Protein AF-A0A6I3UZ97-F1 (afdb_monomer_lite)

Structure (mmCIF, N/CA/C/O backbone):
data_AF-A0A6I3UZ97-F1
#
_entry.id   AF-A0A6I3UZ97-F1
#
loop_
_atom_site.group_PDB
_atom_site.id
_atom_site.type_symbol
_atom_site.label_atom_id
_atom_site.label_alt_id
_atom_site.label_comp_id
_atom_site.label_asym_id
_atom_site.label_entity_id
_atom_site.label_seq_id
_atom_site.pdbx_PDB_ins_code
_atom_site.Cartn_x
_atom_site.Cartn_y
_atom_site.Cartn_z
_atom_site.occupancy
_atom_site.B_iso_or_equiv
_atom_site.auth_seq_id
_atom_site.auth_comp_id
_atom_site.auth_asym_id
_atom_site.auth_atom_id
_atom_site.pdbx_PDB_model_num
ATOM 1 N N . GLN A 1 1 ? 5.890 -9.524 10.231 1.00 60.00 1 GLN A N 1
ATOM 2 C CA . GLN A 1 1 ? 5.349 -8.550 9.254 1.00 60.00 1 GLN A CA 1
ATOM 3 C C . GLN A 1 1 ? 6.233 -8.589 8.019 1.00 60.00 1 GLN A C 1
ATOM 5 O O . GLN A 1 1 ? 7.412 -8.283 8.140 1.00 60.00 1 GLN A O 1
ATOM 10 N N . THR A 1 2 ? 5.682 -8.974 6.870 1.00 72.81 2 THR A N 1
ATOM 11 C CA . THR A 1 2 ? 6.414 -9.208 5.610 1.00 72.81 2 THR A CA 1
ATOM 12 C C . THR A 1 2 ? 7.169 -7.974 5.102 1.00 72.81 2 THR A C 1
ATOM 14 O O . THR A 1 2 ? 8.249 -8.109 4.551 1.00 72.81 2 THR A O 1
ATOM 17 N N . ILE A 1 3 ? 6.676 -6.760 5.377 1.00 76.06 3 ILE A N 1
ATOM 18 C CA . ILE A 1 3 ? 7.319 -5.496 4.965 1.00 76.06 3 ILE A CA 1
ATOM 19 C C . ILE A 1 3 ? 8.746 -5.352 5.527 1.00 76.06 3 ILE A C 1
ATOM 21 O O . ILE A 1 3 ? 9.636 -4.882 4.823 1.00 76.06 3 ILE A O 1
ATOM 25 N N . LYS A 1 4 ? 8.993 -5.812 6.765 1.00 78.31 4 LYS A N 1
ATOM 26 C CA . LYS A 1 4 ? 10.323 -5.742 7.398 1.00 78.31 4 LYS A CA 1
ATOM 27 C C . LYS A 1 4 ? 11.367 -6.644 6.722 1.00 78.31 4 LYS A C 1
ATOM 29 O O . LYS A 1 4 ? 12.545 -6.496 7.016 1.00 78.31 4 LYS A O 1
ATOM 34 N N . LEU A 1 5 ? 10.950 -7.565 5.844 1.00 79.19 5 LEU A N 1
ATOM 35 C CA . LEU A 1 5 ? 11.868 -8.432 5.095 1.00 79.19 5 LEU A CA 1
ATOM 36 C C . LEU A 1 5 ? 12.611 -7.676 3.990 1.00 79.19 5 LEU A C 1
ATOM 38 O O . LEU A 1 5 ? 13.729 -8.044 3.659 1.00 79.19 5 LEU A O 1
ATOM 42 N N . ILE A 1 6 ? 11.988 -6.638 3.427 1.00 80.88 6 ILE A N 1
ATOM 43 C CA . ILE A 1 6 ? 12.520 -5.909 2.265 1.00 80.88 6 ILE A CA 1
ATOM 44 C C . ILE A 1 6 ? 12.830 -4.443 2.568 1.00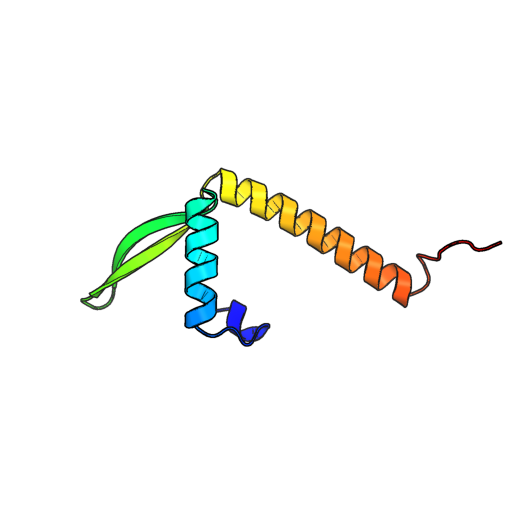 80.88 6 ILE A C 1
ATOM 46 O O . ILE A 1 6 ? 13.607 -3.819 1.856 1.00 80.88 6 ILE A O 1
ATOM 50 N N . ALA A 1 7 ? 12.239 -3.884 3.625 1.00 78.31 7 ALA A N 1
ATOM 51 C CA . ALA A 1 7 ? 12.432 -2.494 4.000 1.00 78.31 7 ALA A CA 1
ATOM 52 C C . ALA A 1 7 ? 12.701 -2.377 5.503 1.00 78.31 7 ALA A C 1
ATOM 54 O O . ALA A 1 7 ? 11.921 -2.857 6.331 1.00 78.31 7 ALA A O 1
ATOM 55 N N . ASN A 1 8 ? 13.783 -1.684 5.870 1.00 84.31 8 ASN A N 1
ATOM 56 C CA . ASN A 1 8 ? 14.112 -1.379 7.263 1.00 84.31 8 ASN A CA 1
ATOM 57 C C . ASN A 1 8 ? 13.223 -0.239 7.801 1.00 84.31 8 ASN A C 1
ATOM 59 O O . ASN A 1 8 ? 13.673 0.880 8.048 1.00 84.31 8 ASN A O 1
ATOM 63 N N . ILE A 1 9 ? 11.923 -0.513 7.922 1.00 86.25 9 ILE A N 1
ATOM 64 C CA . ILE A 1 9 ? 10.91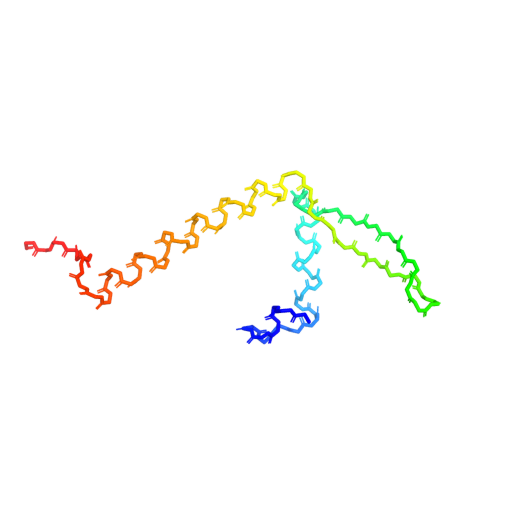0 0.452 8.355 1.00 86.25 9 ILE A CA 1
ATOM 65 C C . ILE A 1 9 ? 10.713 0.348 9.870 1.00 86.25 9 ILE A C 1
ATOM 67 O O . ILE A 1 9 ? 10.330 -0.698 10.405 1.00 86.25 9 ILE A O 1
ATOM 71 N N . LYS A 1 10 ? 10.931 1.472 10.561 1.00 88.31 10 LYS A N 1
ATOM 72 C CA . LYS A 1 10 ? 10.619 1.635 11.987 1.00 88.31 10 LYS A CA 1
ATOM 73 C C . LYS A 1 10 ? 9.114 1.791 12.194 1.00 88.31 10 LYS A C 1
ATOM 75 O O . LYS A 1 10 ? 8.401 2.305 11.335 1.00 88.31 10 LYS A O 1
ATOM 80 N N . GLU A 1 11 ? 8.627 1.421 13.375 1.00 86.00 11 GLU A N 1
ATOM 81 C CA . GLU A 1 11 ? 7.210 1.589 13.729 1.00 86.00 11 GLU A CA 1
ATOM 82 C C . GLU A 1 11 ? 6.763 3.053 13.672 1.00 86.00 11 GLU A C 1
ATOM 84 O O . GLU A 1 11 ? 5.683 3.348 13.163 1.00 86.00 11 GLU A O 1
ATOM 89 N N . SER A 1 12 ? 7.636 3.976 14.088 1.00 89.31 12 SER A N 1
ATOM 90 C CA . SER A 1 12 ? 7.417 5.423 13.980 1.00 89.31 12 SER A CA 1
ATOM 91 C C . SER A 1 12 ? 7.179 5.903 12.544 1.00 89.31 12 SER A C 1
ATOM 93 O O . SER A 1 12 ? 6.548 6.937 12.355 1.00 89.31 12 SER A O 1
ATOM 95 N N . THR A 1 13 ? 7.635 5.154 11.538 1.00 90.69 13 THR A N 1
ATOM 96 C CA . THR A 1 13 ? 7.394 5.425 10.113 1.00 90.69 13 THR A CA 1
ATOM 97 C C . THR A 1 13 ? 6.166 4.673 9.594 1.00 90.69 13 THR A C 1
ATOM 99 O O . THR A 1 13 ? 5.399 5.215 8.802 1.00 90.69 13 THR A O 1
ATOM 102 N N . LEU A 1 14 ? 5.933 3.445 10.067 1.00 90.38 14 LEU A N 1
ATOM 103 C CA . LEU A 1 14 ? 4.798 2.625 9.640 1.00 90.38 14 LEU A CA 1
ATOM 104 C C . LEU A 1 14 ? 3.447 3.231 10.047 1.00 90.38 14 LEU A C 1
ATOM 106 O O . LEU A 1 14 ? 2.516 3.251 9.243 1.00 90.38 14 LEU A O 1
ATOM 110 N N . TYR A 1 15 ? 3.321 3.736 11.277 1.00 90.88 15 TYR A N 1
ATOM 111 C CA . TYR A 1 15 ? 2.043 4.264 11.765 1.00 90.88 15 TYR A CA 1
ATOM 112 C C . TYR A 1 15 ? 1.540 5.489 10.980 1.00 90.88 15 TYR A C 1
ATOM 114 O O . TYR A 1 15 ? 0.360 5.496 10.620 1.00 90.88 15 TYR A O 1
ATOM 122 N N . PRO A 1 16 ? 2.376 6.495 10.652 1.00 94.50 16 PRO A N 1
ATOM 123 C CA . PRO A 1 16 ? 1.976 7.575 9.751 1.00 94.50 16 PRO A CA 1
ATOM 124 C C . PRO A 1 16 ? 1.508 7.090 8.373 1.00 94.50 16 PRO A C 1
ATOM 126 O O . PRO A 1 16 ? 0.519 7.608 7.858 1.00 94.50 16 PRO A O 1
ATOM 129 N N . ILE A 1 17 ? 2.160 6.072 7.797 1.00 94.75 17 ILE A N 1
ATOM 130 C CA . ILE A 1 17 ? 1.754 5.489 6.507 1.00 94.75 17 ILE A CA 1
ATOM 131 C C . ILE A 1 17 ? 0.362 4.860 6.623 1.00 94.75 17 ILE A C 1
ATOM 133 O O . ILE A 1 17 ? -0.518 5.171 5.824 1.00 94.75 17 ILE A O 1
ATOM 137 N N . LEU A 1 18 ? 0.132 4.031 7.646 1.00 95.19 18 LEU A N 1
ATOM 138 C CA . LEU A 1 18 ? -1.173 3.406 7.885 1.00 95.19 18 LEU A CA 1
ATOM 139 C C . LEU A 1 18 ? -2.276 4.450 8.100 1.00 95.19 18 LEU A C 1
ATOM 141 O O . LEU A 1 18 ? -3.349 4.323 7.516 1.00 95.19 18 LEU A O 1
ATOM 145 N N . LYS A 1 19 ? -1.998 5.514 8.867 1.00 95.62 19 LYS A N 1
ATOM 146 C CA . LYS A 1 19 ? -2.937 6.631 9.049 1.00 95.62 19 LYS A CA 1
ATOM 147 C C . LYS A 1 19 ? -3.251 7.348 7.739 1.00 95.62 19 LYS A C 1
ATOM 149 O O . LYS A 1 19 ? -4.404 7.693 7.512 1.00 95.62 19 LYS A O 1
ATOM 154 N N . LYS A 1 20 ? -2.254 7.570 6.878 1.00 97.12 20 LYS A N 1
ATOM 155 C CA . LYS A 1 20 ? -2.470 8.192 5.565 1.00 97.12 20 LYS A CA 1
ATOM 156 C C . LYS A 1 20 ? -3.352 7.310 4.680 1.00 97.12 20 LYS A C 1
ATOM 158 O O . LYS A 1 20 ? -4.281 7.819 4.070 1.00 97.12 20 LYS A O 1
ATOM 163 N N . LEU A 1 21 ? -3.106 6.000 4.655 1.00 97.75 21 LEU A N 1
ATOM 164 C CA . LEU A 1 21 ? -3.916 5.046 3.890 1.00 97.75 21 LEU A CA 1
ATOM 165 C C . LEU A 1 21 ? -5.362 4.946 4.412 1.00 97.75 21 LEU A C 1
ATOM 167 O O . LEU A 1 21 ? -6.289 4.852 3.609 1.00 97.75 21 LEU A O 1
ATOM 171 N N . GLU A 1 22 ? -5.563 5.007 5.732 1.00 97.75 22 GLU A N 1
ATOM 172 C CA . GLU A 1 22 ? -6.891 5.110 6.361 1.00 97.75 22 GLU A CA 1
ATOM 173 C C . GLU A 1 22 ? -7.582 6.428 5.965 1.00 97.75 22 GLU A C 1
ATOM 175 O O . GLU A 1 22 ? -8.709 6.409 5.479 1.00 97.75 22 GLU A O 1
ATOM 180 N N . ALA A 1 23 ? -6.885 7.567 6.063 1.00 97.81 23 ALA A N 1
ATOM 181 C CA . ALA A 1 23 ? -7.417 8.882 5.690 1.00 97.81 23 ALA A CA 1
ATOM 182 C C . ALA A 1 23 ? -7.756 9.002 4.192 1.00 97.81 23 ALA A C 1
ATOM 184 O O . ALA A 1 23 ? -8.712 9.682 3.827 1.00 97.81 23 ALA A O 1
ATOM 185 N N . SER A 1 24 ? -7.008 8.323 3.319 1.00 97.69 24 SER A N 1
ATOM 186 C CA . SER A 1 24 ? -7.308 8.228 1.883 1.00 97.69 24 SER A CA 1
ATOM 187 C C . SER A 1 24 ? -8.448 7.251 1.560 1.00 97.69 24 SER A C 1
ATOM 189 O O . SER A 1 24 ? -8.857 7.151 0.404 1.00 97.69 24 SER A O 1
ATOM 191 N N . GLY A 1 25 ? -8.982 6.537 2.556 1.00 98.12 25 GLY A N 1
ATOM 192 C CA . GLY A 1 25 ? -10.087 5.593 2.396 1.00 98.12 25 GLY A CA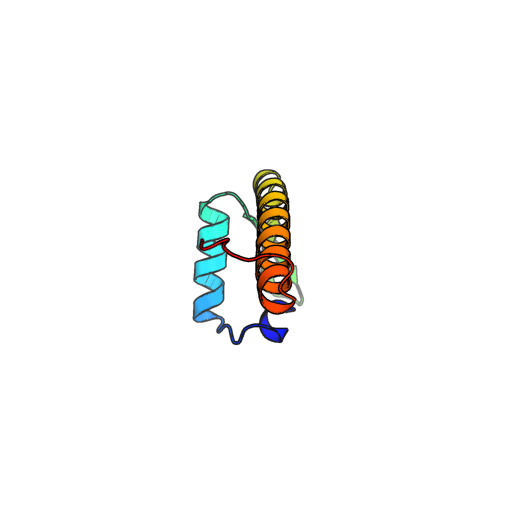 1
ATOM 193 C C . GLY A 1 25 ? -9.685 4.241 1.806 1.00 98.12 25 GLY A C 1
ATOM 194 O O . GLY A 1 25 ? -10.564 3.470 1.422 1.00 98.12 25 GLY A O 1
ATOM 195 N N . PHE A 1 26 ? -8.388 3.932 1.728 1.00 98.44 26 PHE A N 1
ATOM 196 C CA . PHE A 1 26 ? -7.886 2.640 1.244 1.00 98.44 26 PHE A CA 1
ATOM 197 C C . PHE A 1 26 ? -7.890 1.569 2.335 1.00 98.44 26 PHE A C 1
ATOM 199 O O . PHE A 1 26 ? -8.009 0.378 2.046 1.00 98.44 26 PHE A O 1
ATOM 206 N N . LEU A 1 27 ? -7.787 1.989 3.595 1.00 98.50 27 LEU A N 1
ATOM 207 C CA . LEU A 1 27 ? -7.920 1.114 4.751 1.00 98.50 27 LEU A CA 1
ATOM 208 C C . LEU A 1 27 ? -9.116 1.528 5.602 1.00 98.50 27 LEU A C 1
ATOM 210 O O . LEU A 1 27 ? -9.426 2.708 5.732 1.00 98.50 27 LEU A O 1
ATOM 214 N N . THR A 1 28 ? -9.740 0.538 6.226 1.00 98.00 28 THR A N 1
ATOM 215 C CA . THR A 1 28 ? -10.638 0.719 7.365 1.00 98.00 28 THR A CA 1
ATOM 216 C C . THR A 1 28 ? -10.056 0.014 8.578 1.00 98.00 28 THR A C 1
ATOM 218 O O . THR A 1 28 ? -9.089 -0.750 8.468 1.00 98.00 28 THR A O 1
ATOM 221 N N . THR A 1 29 ? -10.611 0.297 9.752 1.00 97.50 29 THR A N 1
ATOM 222 C CA . THR A 1 29 ? -10.090 -0.224 11.005 1.00 97.50 29 THR A CA 1
ATOM 223 C C . THR A 1 29 ? -11.171 -0.797 11.896 1.00 97.50 29 THR A C 1
ATOM 225 O O . THR A 1 29 ? -12.315 -0.351 11.904 1.00 97.50 29 THR A O 1
ATOM 228 N N . TYR A 1 30 ? -10.800 -1.829 12.645 1.00 96.00 30 TYR A N 1
ATOM 229 C CA . TYR A 1 30 ? -11.674 -2.482 13.608 1.00 96.00 30 TYR A CA 1
ATOM 230 C C . TYR A 1 30 ? -10.868 -2.934 14.821 1.00 96.00 30 TYR A C 1
ATOM 232 O O . TYR A 1 30 ? -9.674 -3.227 14.729 1.00 96.00 30 TYR A O 1
ATOM 240 N N . SER A 1 31 ? -11.523 -2.984 15.974 1.00 96.75 31 SER A N 1
ATOM 241 C CA . SER A 1 31 ? -10.904 -3.419 17.222 1.00 96.75 31 SER A CA 1
ATOM 242 C C . SER A 1 31 ? -11.291 -4.863 17.510 1.00 96.75 31 SER A C 1
ATOM 244 O O . SER A 1 31 ? -12.461 -5.225 17.423 1.00 96.75 31 SER A O 1
ATOM 246 N N . ARG A 1 32 ? -10.313 -5.696 17.864 1.00 96.62 32 ARG A N 1
ATOM 247 C CA . ARG A 1 32 ? -10.537 -7.093 18.249 1.00 96.62 32 ARG A CA 1
ATOM 248 C C . ARG A 1 32 ? -9.638 -7.454 19.420 1.00 96.62 32 ARG A C 1
ATOM 250 O O . ARG A 1 32 ? -8.473 -7.054 19.451 1.00 96.62 32 ARG A O 1
ATOM 257 N N . GLU A 1 33 ? -10.170 -8.213 20.369 1.00 96.88 33 GLU A N 1
ATOM 258 C CA . GLU A 1 33 ? -9.361 -8.764 21.447 1.00 96.88 33 GLU A CA 1
ATOM 259 C C . GLU A 1 33 ? -8.390 -9.814 20.897 1.00 96.88 33 GLU A C 1
ATOM 261 O O . GLU A 1 33 ? -8.759 -10.699 20.122 1.00 96.88 33 GLU A O 1
ATOM 266 N N . PHE A 1 34 ? -7.130 -9.707 21.297 1.00 95.12 34 PHE A N 1
ATOM 267 C CA . PHE A 1 34 ? -6.112 -10.697 21.003 1.00 95.12 34 PHE A CA 1
ATOM 268 C C . PHE A 1 34 ? -5.159 -10.801 22.191 1.00 95.12 34 PHE A C 1
ATOM 270 O O . PHE A 1 34 ? -4.466 -9.836 22.525 1.00 95.12 34 PHE A O 1
ATOM 277 N N . GLN A 1 35 ? -5.113 -11.989 22.801 1.00 95.62 35 GLN A N 1
ATOM 278 C CA . GLN A 1 35 ? -4.308 -12.278 23.994 1.00 95.62 35 GLN A CA 1
ATOM 279 C C . GLN A 1 35 ? -4.599 -11.305 25.154 1.00 95.62 35 GLN A C 1
ATOM 281 O O . GLN A 1 35 ? -3.684 -10.678 25.689 1.00 95.62 35 GLN A O 1
ATOM 286 N N . GLY A 1 36 ? -5.879 -11.131 25.505 1.00 94.88 36 GLY A N 1
ATOM 287 C CA . GLY A 1 36 ? -6.293 -10.306 26.647 1.00 94.88 36 GLY A CA 1
ATOM 288 C C . GLY A 1 36 ? -6.136 -8.798 26.442 1.00 94.88 36 GLY A C 1
ATOM 289 O O . GLY A 1 36 ? -6.210 -8.030 27.399 1.00 94.88 36 GLY A O 1
ATOM 290 N N . ARG A 1 37 ? -5.848 -8.346 25.214 1.00 96.06 37 ARG A N 1
ATOM 291 C CA . ARG A 1 37 ? -5.688 -6.925 24.881 1.00 96.06 37 ARG A CA 1
ATOM 292 C C . ARG A 1 37 ? -6.470 -6.578 23.627 1.00 96.06 37 ARG A C 1
ATOM 294 O O . ARG A 1 37 ? -6.374 -7.275 22.617 1.00 96.06 37 ARG A O 1
ATOM 301 N N . MET A 1 38 ? -7.190 -5.461 23.667 1.00 95.81 38 MET A N 1
ATOM 302 C CA . MET A 1 38 ? -7.813 -4.896 22.473 1.00 95.81 38 MET A CA 1
ATOM 303 C C . MET A 1 38 ? -6.735 -4.391 21.516 1.00 95.81 38 MET A C 1
ATOM 305 O O . MET A 1 38 ? -5.886 -3.579 21.887 1.00 95.81 38 MET A O 1
ATOM 309 N N . ARG A 1 39 ? -6.766 -4.874 20.274 1.00 95.69 39 ARG A N 1
ATOM 310 C CA . ARG A 1 39 ? -5.864 -4.446 19.203 1.00 95.69 39 ARG A CA 1
ATOM 311 C C . ARG A 1 39 ? -6.662 -3.817 18.068 1.00 95.69 39 ARG A C 1
ATOM 313 O O . ARG A 1 39 ? -7.710 -4.335 17.688 1.00 95.69 39 ARG A O 1
ATOM 320 N N . LYS A 1 40 ? -6.134 -2.723 17.514 1.00 93.75 40 LYS A N 1
ATOM 321 C CA . LYS A 1 40 ? -6.633 -2.097 16.283 1.00 93.75 40 LYS A CA 1
ATOM 322 C C . LYS A 1 40 ? -6.055 -2.849 15.082 1.00 93.75 40 LYS A C 1
ATOM 324 O O . LYS A 1 40 ? -4.836 -2.918 14.928 1.00 93.75 40 LYS A O 1
ATOM 329 N N . TYR A 1 41 ? -6.921 -3.403 14.248 1.00 95.50 41 TYR A N 1
ATOM 330 C CA . TYR A 1 41 ? -6.580 -4.056 12.988 1.00 95.50 41 TYR A CA 1
ATOM 331 C C . TYR A 1 41 ? -6.965 -3.159 11.816 1.00 95.50 41 TYR A C 1
ATOM 333 O O . TYR A 1 41 ? -7.894 -2.359 11.920 1.00 95.50 41 TYR A O 1
ATOM 341 N N . TYR A 1 42 ? -6.237 -3.308 10.713 1.00 96.12 42 TYR A N 1
ATOM 342 C CA . TYR A 1 42 ? -6.511 -2.635 9.448 1.00 96.12 42 TYR A CA 1
ATOM 343 C C . TYR A 1 42 ? -6.975 -3.675 8.431 1.00 96.12 42 TYR A C 1
ATOM 345 O O . TYR A 1 42 ? -6.412 -4.771 8.370 1.00 96.12 42 TYR A O 1
ATOM 353 N N . SER A 1 43 ? -7.958 -3.323 7.615 1.00 97.19 43 SER A N 1
ATOM 354 C CA . SER A 1 43 ? -8.391 -4.108 6.459 1.00 97.19 43 SER A CA 1
ATOM 355 C C . SER A 1 43 ? -8.533 -3.211 5.237 1.00 97.19 43 SER A C 1
ATOM 357 O O . SER A 1 43 ? -8.789 -2.014 5.362 1.00 97.19 43 SER A O 1
ATOM 359 N N . LEU A 1 44 ? -8.351 -3.787 4.048 1.00 98.25 44 LEU A N 1
ATOM 360 C CA . LEU A 1 44 ? -8.616 -3.076 2.802 1.00 98.25 44 LEU A CA 1
ATOM 361 C C . LEU A 1 44 ? -10.110 -2.771 2.682 1.00 98.25 44 LEU A C 1
ATOM 363 O O . LEU A 1 44 ? -10.957 -3.603 3.010 1.00 98.25 44 LEU A O 1
ATOM 367 N N . THR A 1 45 ? -10.415 -1.579 2.189 1.00 98.56 45 THR A N 1
ATOM 368 C CA . THR A 1 45 ? -11.740 -1.247 1.656 1.00 98.56 45 THR A CA 1
ATOM 369 C C . THR A 1 45 ? -11.828 -1.689 0.193 1.00 98.56 45 THR A C 1
ATOM 371 O O . THR A 1 45 ? -10.810 -2.023 -0.411 1.00 98.56 45 THR A O 1
ATOM 374 N N . ASN A 1 46 ? -13.013 -1.616 -0.421 1.00 98.50 46 ASN A N 1
ATOM 375 C CA . ASN A 1 46 ? -13.152 -1.856 -1.866 1.00 98.50 46 ASN A CA 1
ATOM 376 C C . ASN A 1 46 ? -12.247 -0.918 -2.687 1.00 98.50 46 ASN A C 1
ATOM 378 O O . ASN A 1 46 ? -11.500 -1.379 -3.543 1.00 98.50 46 ASN A O 1
ATOM 382 N N . ARG A 1 47 ? -12.203 0.373 -2.326 1.00 98.38 47 ARG A N 1
ATOM 383 C CA . ARG A 1 47 ? -11.281 1.352 -2.933 1.00 98.38 47 ARG A CA 1
ATOM 384 C C . ARG A 1 47 ? -9.814 0.987 -2.707 1.00 98.38 47 ARG A C 1
ATOM 386 O O . ARG A 1 47 ? -8.976 1.221 -3.567 1.00 98.38 47 ARG A O 1
ATOM 393 N N . GLY A 1 48 ? -9.489 0.424 -1.544 1.00 98.62 48 GLY A N 1
ATOM 394 C CA . GLY A 1 48 ? -8.152 -0.090 -1.256 1.00 98.62 48 GLY A CA 1
ATOM 395 C C . GLY A 1 48 ? -7.769 -1.275 -2.136 1.00 98.62 48 GLY A C 1
ATOM 396 O O . GLY A 1 48 ? -6.618 -1.368 -2.553 1.00 98.62 48 GLY A O 1
ATOM 397 N N . VAL A 1 49 ? -8.718 -2.166 -2.435 1.00 98.50 49 VAL A N 1
ATOM 398 C CA . VAL A 1 49 ? -8.508 -3.289 -3.360 1.00 98.50 49 VAL A CA 1
ATOM 399 C C . VAL A 1 49 ? -8.273 -2.778 -4.780 1.00 98.50 49 VAL A C 1
ATOM 401 O O . VAL A 1 49 ? -7.302 -3.196 -5.403 1.00 98.50 49 VAL A O 1
ATOM 404 N N . GLU A 1 50 ? -9.093 -1.845 -5.263 1.00 98.44 50 GLU A N 1
ATOM 405 C CA . GLU A 1 50 ? -8.914 -1.206 -6.577 1.00 98.44 50 GLU A CA 1
ATOM 406 C C . GLU A 1 50 ? -7.539 -0.533 -6.685 1.00 98.44 50 GLU A C 1
ATOM 408 O O . GLU A 1 50 ? -6.773 -0.822 -7.602 1.00 98.44 50 GLU A O 1
ATOM 413 N N . GLN A 1 51 ? -7.168 0.274 -5.686 1.00 98.12 51 GLN A N 1
ATOM 414 C CA . GLN A 1 51 ? -5.858 0.922 -5.644 1.00 98.12 51 GLN A CA 1
ATOM 415 C C . GLN A 1 51 ? -4.709 -0.093 -5.620 1.00 98.12 51 GLN A C 1
ATOM 417 O O . GLN A 1 51 ? -3.673 0.129 -6.242 1.00 98.12 51 GLN A O 1
ATOM 422 N N . LEU A 1 52 ? -4.866 -1.209 -4.901 1.00 98.06 52 LEU A N 1
ATOM 423 C CA . LEU A 1 52 ? -3.864 -2.270 -4.866 1.00 98.06 52 LEU A CA 1
ATOM 424 C C . LEU A 1 52 ? -3.678 -2.924 -6.240 1.00 98.06 52 LEU A C 1
ATOM 426 O O . LEU A 1 52 ? -2.552 -3.287 -6.571 1.00 98.06 52 LEU A O 1
ATOM 430 N N . VAL A 1 53 ? -4.747 -3.092 -7.021 1.00 98.38 53 VAL A N 1
ATOM 431 C CA . VAL A 1 53 ? -4.650 -3.608 -8.395 1.00 98.38 53 VAL A CA 1
ATOM 432 C C . VAL A 1 53 ? -3.844 -2.639 -9.257 1.00 98.38 53 VAL A C 1
ATOM 434 O O . VAL A 1 53 ? -2.835 -3.054 -9.820 1.00 98.38 53 VAL A O 1
ATOM 437 N N . SE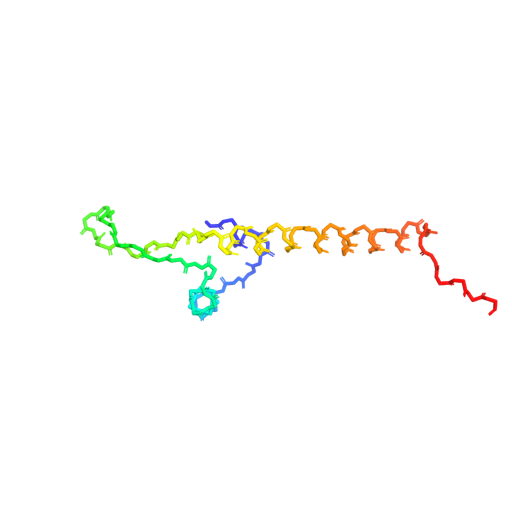R A 1 54 ? -4.183 -1.348 -9.252 1.00 98.00 54 SER A N 1
ATOM 438 C CA . SER A 1 54 ? -3.437 -0.342 -10.022 1.00 98.00 54 SER A CA 1
ATOM 439 C C . SER A 1 54 ? -1.962 -0.254 -9.616 1.00 98.00 54 SER A C 1
ATOM 441 O O . SER A 1 54 ? -1.090 -0.193 -10.474 1.00 98.00 54 SER A O 1
ATOM 443 N N . LEU A 1 55 ? -1.654 -0.320 -8.315 1.00 98.06 55 LEU A N 1
ATOM 444 C CA . LEU A 1 55 ? -0.266 -0.322 -7.835 1.00 98.06 55 LEU A CA 1
ATOM 445 C C . LEU A 1 55 ? 0.514 -1.565 -8.284 1.00 98.06 55 LEU A C 1
ATOM 447 O O . LEU A 1 55 ? 1.724 -1.486 -8.482 1.00 98.06 55 LEU A O 1
ATOM 451 N N . LYS A 1 56 ? -0.148 -2.720 -8.426 1.00 98.12 56 LYS A N 1
ATOM 452 C CA . LYS A 1 56 ? 0.491 -3.932 -8.958 1.00 98.12 56 LYS A CA 1
ATOM 453 C C . LYS A 1 56 ? 0.786 -3.797 -10.445 1.00 98.12 56 LYS A C 1
ATOM 455 O O . LYS A 1 56 ? 1.866 -4.187 -10.865 1.00 98.12 56 LYS A O 1
ATOM 460 N N . GLU A 1 57 ? -0.148 -3.243 -11.209 1.00 98.31 57 GLU A N 1
ATOM 461 C CA . GLU A 1 57 ? 0.040 -2.983 -12.640 1.00 98.31 57 GLU A CA 1
ATOM 462 C C . GLU A 1 57 ? 1.185 -1.990 -12.870 1.00 98.31 57 GLU A C 1
ATOM 464 O O . GLU A 1 57 ? 2.077 -2.252 -13.675 1.00 98.31 57 GLU A O 1
ATOM 469 N N . GLU A 1 58 ? 1.216 -0.898 -12.101 1.00 98.25 58 GLU A N 1
ATOM 470 C CA . GLU A 1 58 ? 2.300 0.088 -12.136 1.00 98.25 58 GLU A CA 1
ATOM 471 C C . GLU A 1 58 ? 3.645 -0.539 -11.751 1.00 98.25 58 GLU A C 1
ATOM 473 O O . GLU A 1 58 ? 4.655 -0.294 -12.410 1.00 98.25 58 GLU A O 1
ATOM 478 N N . TRP A 1 59 ? 3.664 -1.391 -10.720 1.00 98.12 59 TRP A N 1
ATOM 479 C CA . TRP A 1 59 ? 4.870 -2.108 -10.315 1.00 98.12 59 TRP A CA 1
ATOM 480 C C . TRP A 1 59 ? 5.390 -3.033 -11.416 1.00 98.12 59 TRP A C 1
ATOM 482 O O . TRP A 1 59 ? 6.583 -2.999 -11.706 1.00 98.12 59 TRP A O 1
ATOM 492 N N . THR A 1 60 ? 4.516 -3.823 -12.045 1.00 98.25 60 THR A N 1
ATOM 493 C CA . THR A 1 60 ? 4.893 -4.698 -13.163 1.00 98.25 60 THR A CA 1
ATOM 494 C C . THR A 1 60 ? 5.472 -3.886 -14.315 1.00 98.25 60 THR A C 1
ATOM 496 O O . THR A 1 60 ? 6.577 -4.177 -14.765 1.00 98.25 60 THR A O 1
ATOM 499 N N . LEU A 1 61 ? 4.795 -2.810 -14.728 1.00 97.75 61 LEU A N 1
ATOM 500 C CA . LEU A 1 61 ? 5.298 -1.923 -15.777 1.00 97.75 61 LEU A CA 1
ATOM 501 C C . LEU A 1 61 ? 6.676 -1.351 -15.423 1.00 97.75 61 LEU A C 1
ATOM 503 O O . LEU A 1 61 ? 7.578 -1.326 -16.262 1.00 97.75 61 LEU A O 1
ATOM 507 N N . TYR A 1 62 ? 6.847 -0.901 -14.180 1.00 97.94 62 TYR A N 1
ATOM 508 C CA . TYR A 1 62 ? 8.110 -0.363 -13.695 1.00 97.94 62 TYR A CA 1
ATOM 509 C C . TYR A 1 62 ? 9.232 -1.403 -13.778 1.00 97.94 62 TYR A C 1
ATOM 511 O O . TYR A 1 62 ? 10.289 -1.123 -14.348 1.00 97.94 62 TYR A O 1
ATOM 519 N N . THR A 1 63 ? 9.008 -2.610 -13.254 1.00 97.88 63 THR A N 1
ATOM 520 C CA . THR A 1 63 ? 10.025 -3.667 -13.262 1.00 97.88 63 THR A CA 1
ATOM 521 C C . THR A 1 63 ? 10.348 -4.144 -14.666 1.00 97.88 63 THR A C 1
ATOM 523 O O . THR A 1 63 ? 11.523 -4.311 -14.981 1.00 97.88 63 THR A O 1
ATOM 526 N N . ASP A 1 64 ? 9.342 -4.300 -15.524 1.00 97.56 64 ASP A N 1
ATOM 527 C CA . ASP A 1 64 ? 9.530 -4.742 -16.907 1.00 97.56 64 ASP A CA 1
ATOM 528 C C . ASP A 1 64 ? 10.318 -3.703 -17.704 1.00 97.56 64 ASP A C 1
ATOM 530 O O . ASP A 1 64 ? 11.221 -4.051 -18.462 1.00 97.56 64 ASP A O 1
ATOM 534 N N . THR A 1 65 ? 10.048 -2.416 -17.472 1.00 96.88 65 THR A N 1
ATOM 535 C CA .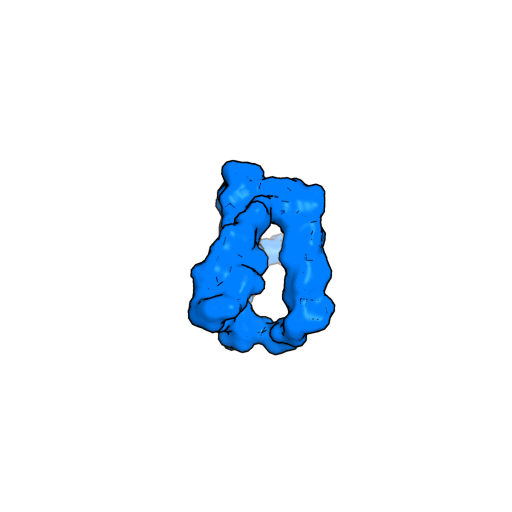 THR A 1 65 ? 10.794 -1.325 -18.108 1.00 96.88 65 THR A CA 1
ATOM 536 C C . THR A 1 65 ? 12.257 -1.323 -17.668 1.00 96.88 65 THR A C 1
ATOM 538 O O . THR A 1 65 ? 13.157 -1.239 -18.503 1.00 96.88 65 THR A O 1
ATOM 541 N N . VAL A 1 66 ? 12.517 -1.436 -16.361 1.00 97.44 66 VAL A N 1
ATOM 542 C CA . VAL A 1 66 ? 13.885 -1.490 -15.820 1.00 97.44 66 VAL A CA 1
ATOM 543 C C . VAL A 1 66 ? 14.632 -2.713 -16.352 1.00 97.44 66 VAL A C 1
ATOM 545 O O . VAL A 1 66 ? 15.763 -2.574 -16.819 1.00 97.44 66 VAL A O 1
ATOM 548 N N . ASN A 1 67 ? 13.998 -3.886 -16.341 1.00 97.62 67 ASN A N 1
ATOM 549 C CA . ASN A 1 67 ? 14.583 -5.113 -16.878 1.00 97.62 67 ASN A CA 1
ATOM 550 C C . ASN A 1 67 ? 14.870 -4.975 -18.374 1.00 97.62 67 ASN A C 1
ATOM 552 O O . ASN A 1 67 ? 15.979 -5.274 -18.804 1.00 97.62 67 ASN A O 1
ATOM 556 N N . GLY A 1 68 ? 13.934 -4.427 -19.151 1.00 96.62 68 GLY A N 1
ATOM 557 C CA . GLY A 1 68 ? 14.128 -4.220 -20.582 1.00 96.62 68 GLY A CA 1
ATOM 558 C C . GLY A 1 68 ? 15.278 -3.264 -20.906 1.00 96.62 68 GLY A C 1
ATOM 559 O O . GLY A 1 68 ? 15.998 -3.480 -21.882 1.00 96.62 68 GLY A O 1
ATOM 560 N N . ILE A 1 69 ? 15.515 -2.245 -20.073 1.00 96.06 69 ILE A N 1
ATOM 561 C CA . ILE A 1 69 ? 16.689 -1.367 -20.205 1.00 96.06 69 ILE A CA 1
ATOM 562 C C . ILE A 1 69 ? 17.983 -2.140 -19.915 1.00 96.06 69 ILE A C 1
ATOM 564 O O . ILE A 1 69 ? 18.948 -2.022 -20.670 1.00 96.06 69 ILE A O 1
ATOM 568 N N . ILE A 1 70 ? 18.012 -2.936 -18.842 1.00 96.56 70 ILE A N 1
ATOM 569 C CA . ILE A 1 70 ? 19.194 -3.714 -18.433 1.00 96.56 70 ILE A CA 1
ATOM 570 C C . ILE A 1 70 ? 19.536 -4.795 -19.468 1.00 96.56 70 ILE A C 1
ATOM 572 O O . ILE A 1 70 ? 20.703 -4.981 -19.810 1.00 96.56 70 ILE A O 1
ATOM 576 N N . GLU A 1 71 ? 18.526 -5.486 -19.990 1.00 96.31 71 G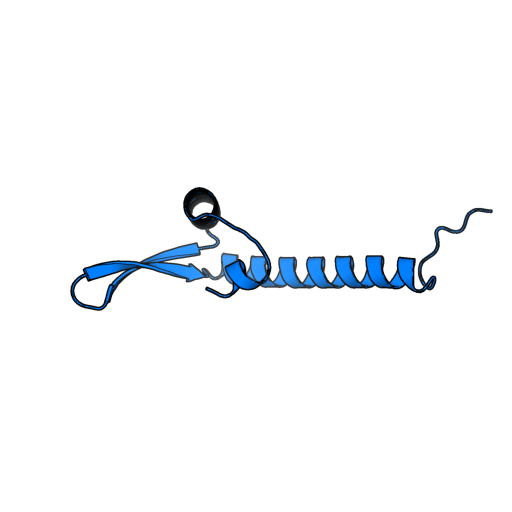LU A N 1
ATOM 577 C CA . GLU A 1 71 ? 18.655 -6.537 -21.006 1.00 96.31 71 GLU A CA 1
ATOM 578 C C . GLU A 1 71 ? 18.872 -5.963 -22.415 1.00 96.31 71 GLU A C 1
ATOM 580 O O . GLU A 1 71 ? 19.247 -6.678 -23.345 1.00 96.31 71 GLU A O 1
ATOM 585 N N . GLY A 1 72 ? 18.668 -4.653 -22.581 1.00 92.19 72 GLY A N 1
ATOM 586 C CA . GLY A 1 72 ? 18.879 -3.931 -23.828 1.00 92.19 72 GLY A CA 1
ATOM 587 C C . GLY A 1 72 ? 17.787 -4.139 -24.880 1.00 92.19 72 GLY A C 1
ATOM 588 O O . GLY A 1 72 ? 18.034 -3.796 -26.040 1.00 92.19 72 GLY A O 1
ATOM 589 N N . SER A 1 73 ? 16.622 -4.674 -24.494 1.00 93.44 73 SER A N 1
ATOM 590 C CA . SER A 1 73 ? 15.413 -4.793 -25.326 1.00 93.44 73 SER A CA 1
ATOM 591 C C . SER A 1 73 ? 14.629 -3.479 -25.413 1.00 93.44 73 SER A C 1
ATOM 593 O O . SER A 1 73 ? 13.956 -3.228 -26.410 1.00 93.44 73 SER A O 1
ATOM 595 N N . ILE A 1 74 ? 14.773 -2.606 -24.412 1.00 90.38 74 ILE A N 1
ATOM 596 C CA . ILE A 1 74 ? 14.303 -1.221 -24.435 1.00 90.38 74 ILE A CA 1
ATOM 597 C C . ILE A 1 74 ? 15.526 -0.320 -24.558 1.00 90.38 74 ILE A C 1
ATOM 599 O O . ILE A 1 74 ? 16.376 -0.257 -23.669 1.00 90.38 74 ILE A O 1
ATOM 603 N N . ARG A 1 75 ? 15.612 0.407 -25.669 1.00 87.06 75 ARG A N 1
ATOM 604 C CA . ARG A 1 75 ? 16.633 1.428 -25.901 1.00 87.06 75 ARG A CA 1
ATOM 605 C C . ARG A 1 75 ? 15.941 2.715 -26.296 1.00 87.06 75 ARG A C 1
ATOM 607 O O . ARG A 1 75 ? 14.928 2.698 -26.987 1.00 87.06 75 ARG A O 1
ATOM 614 N N . HIS A 1 76 ? 16.504 3.837 -25.869 1.00 80.56 76 HIS A N 1
ATOM 615 C CA . HIS A 1 76 ? 16.167 5.090 -26.516 1.00 80.56 76 HIS A CA 1
ATOM 616 C C . HIS A 1 76 ? 16.879 5.082 -27.866 1.00 80.56 76 HIS A C 1
ATOM 618 O O . HIS A 1 76 ? 18.109 5.164 -27.892 1.00 80.56 76 HIS A O 1
ATOM 624 N N . ASP A 1 77 ? 16.135 4.974 -28.965 1.00 69.38 77 ASP A N 1
ATOM 625 C CA . ASP A 1 77 ? 16.700 5.213 -30.289 1.00 69.38 77 ASP A CA 1
ATOM 626 C C . ASP A 1 77 ? 17.204 6.657 -30.313 1.00 69.38 77 ASP A C 1
ATOM 628 O O . ASP A 1 77 ? 16.444 7.626 -30.297 1.00 69.38 77 ASP A O 1
ATOM 632 N N . LYS A 1 78 ? 18.522 6.804 -30.226 1.00 56.25 78 LYS A N 1
ATOM 633 C CA . LYS A 1 78 ? 19.219 7.982 -30.709 1.00 56.25 78 LYS A CA 1
ATOM 634 C C . LYS A 1 78 ? 19.734 7.598 -32.085 1.00 56.25 78 LYS A C 1
ATOM 636 O O . LYS A 1 78 ? 20.693 6.836 -32.178 1.00 56.25 78 LYS A O 1
ATOM 641 N N . ASN A 1 79 ? 19.080 8.119 -33.121 1.00 43.50 79 ASN A N 1
ATOM 642 C CA . ASN A 1 79 ? 19.874 8.627 -34.236 1.00 43.50 79 ASN A CA 1
ATOM 643 C C . ASN A 1 79 ? 20.859 9.665 -33.686 1.00 43.50 79 ASN A C 1
ATOM 645 O O . ASN A 1 79 ? 20.431 10.467 -32.818 1.00 43.50 79 ASN A O 1
#

Foldseek 3Di:
DVCVVPDVDDPVRVVVVLVVCVVVQQWDWDWDDDPNDIDIDIDGDPVVVVVVVVVVVVVVVVVVQVVCVVVVVDDDDDD

Radius of gyration: 18.54 Å; chains: 1; bounding box: 33×21×61 Å

Organism: Streptococcus pneumoniae (NCBI:txid1313)

pLDDT: mean 92.21, std 10.27, range [43.5, 98.62]

InterPro domains:
  IPR005149 Transcription regulator PadR, N-terminal [PF03551] (7-52)
  IPR036388 Winged helix-like DNA-binding domain superfamily [G3DSA:1.10.10.10] (1-79)
  IPR036390 Winged helix DNA-binding domain superfamily [SSF46785] (6-74)

Sequence (79 aa):
QTIKLIANIKESTLYPILKKLEASGFLTTYSREFQGRMRKYYSLTNRGVEQLVSLKEEWTLYTDTVNGIIEGSIRHDKN

Secondary structure (DSSP, 8-state):
-GGGGT----HHHHHHHHHHHHHTTSEEEEEEEETTEEEEEEEE-HHHHHHHHHHHHHHHHHHHHHHHHHHTSS-----